Protein AF-A0A1S4EZ80-F1 (afdb_monomer_lite)

Organism: Aedes aegypti (NCBI:txid7159)

pLDDT: mean 88.13, std 10.2, range [41.47, 97.31]

Radius of gyration: 29.75 Å; chains: 1; bounding box: 70×25×82 Å

Foldseek 3Di:
DDDDDDDPVRVVVVVVCCVVVVVVVVVVVVVVVVVVVVVVVVVLVVLVCVLLVVLLVLLVVLLVLLVVCVVVDPDPVSVVCSVPPPQSPDDSNCSPQPCVVDVVCVPPDSVVSSVVSVVRSVVSVVVSCVVRVDD

Sequence (135 aa):
MNNVIHSDDEVVLEQSFARNTQPVIQNGYAEGLADGRETIYQKDFDRGYRIGFTMAFKLAQYQGFAAGLLKQSDKEELARNIAQDLILRQESARAHCLLCSDKTMEQNLLDDVEASQNSHNEGILKVLEERYKIS

Structure (mmCIF, N/CA/C/O backbone):
data_AF-A0A1S4EZ80-F1
#
_entry.id   AF-A0A1S4EZ80-F1
#
loop_
_atom_site.group_PDB
_atom_site.id
_atom_site.type_symbol
_atom_site.label_atom_id
_atom_site.label_alt_id
_atom_site.label_comp_id
_atom_site.label_asym_id
_atom_site.label_entity_id
_atom_site.label_seq_id
_atom_site.pdbx_PDB_ins_code
_atom_site.Cartn_x
_atom_site.Cartn_y
_atom_site.Cartn_z
_atom_site.occupancy
_atom_site.B_iso_or_equiv
_atom_site.auth_seq_id
_atom_site.auth_comp_id
_atom_site.auth_asym_id
_atom_site.auth_atom_id
_atom_site.pdbx_PDB_model_num
ATOM 1 N N . MET A 1 1 ? 47.471 11.346 -53.878 1.00 41.47 1 MET A N 1
ATOM 2 C CA . MET A 1 1 ? 46.302 10.546 -53.459 1.00 41.47 1 MET A CA 1
ATOM 3 C C . MET A 1 1 ? 46.825 9.150 -53.165 1.00 41.47 1 MET A C 1
ATOM 5 O O . MET A 1 1 ? 47.175 8.454 -54.106 1.00 41.47 1 MET A O 1
ATOM 9 N N . ASN A 1 2 ? 47.023 8.801 -51.891 1.00 42.16 2 ASN A N 1
ATOM 10 C CA . ASN A 1 2 ? 47.525 7.477 -51.512 1.00 42.16 2 ASN A CA 1
ATOM 11 C C . ASN A 1 2 ? 46.338 6.512 -51.458 1.00 42.16 2 ASN A C 1
ATOM 13 O O . ASN A 1 2 ? 45.537 6.593 -50.532 1.00 42.16 2 ASN A O 1
ATOM 17 N N . ASN A 1 3 ? 46.222 5.633 -52.454 1.00 52.22 3 ASN A N 1
ATOM 18 C CA . ASN A 1 3 ? 45.344 4.470 -52.373 1.00 52.22 3 ASN A CA 1
ATOM 19 C C . ASN A 1 3 ? 46.026 3.442 -51.469 1.00 52.22 3 ASN A C 1
ATOM 21 O O . ASN A 1 3 ? 47.014 2.827 -51.868 1.00 52.22 3 ASN A O 1
ATOM 25 N N . VAL A 1 4 ? 45.522 3.289 -50.247 1.00 63.47 4 VAL A N 1
ATOM 26 C CA . VAL A 1 4 ? 45.866 2.151 -49.394 1.00 63.47 4 VAL A CA 1
ATOM 27 C C . VAL A 1 4 ? 45.181 0.933 -50.011 1.00 63.47 4 VAL A C 1
ATOM 29 O O . VAL A 1 4 ? 43.956 0.866 -50.059 1.00 63.47 4 VAL A O 1
ATOM 32 N N . ILE A 1 5 ? 45.969 0.020 -50.577 1.00 62.94 5 ILE A N 1
ATOM 33 C CA . ILE A 1 5 ? 45.475 -1.276 -51.044 1.00 62.94 5 ILE A CA 1
ATOM 34 C C . ILE A 1 5 ? 45.444 -2.173 -49.807 1.00 62.94 5 ILE A C 1
ATOM 36 O O . ILE A 1 5 ? 46.495 -2.629 -49.361 1.00 62.94 5 ILE A O 1
ATOM 40 N N . HIS A 1 6 ? 44.260 -2.361 -49.231 1.00 65.94 6 HIS A N 1
ATOM 41 C CA . HIS A 1 6 ? 44.050 -3.341 -48.167 1.00 65.94 6 HIS A CA 1
ATOM 42 C C . HIS A 1 6 ? 44.218 -4.751 -48.737 1.00 65.94 6 HIS A C 1
ATOM 44 O O . HIS A 1 6 ? 43.771 -5.018 -49.856 1.00 65.94 6 HIS A O 1
ATOM 50 N N . SER A 1 7 ? 44.893 -5.640 -48.005 1.00 80.62 7 SER A N 1
ATOM 51 C CA . SER A 1 7 ? 44.985 -7.039 -48.433 1.00 80.62 7 SER A CA 1
ATOM 52 C C . SER A 1 7 ? 43.624 -7.720 -48.268 1.00 80.62 7 SER A C 1
ATOM 54 O O . SER A 1 7 ? 42.838 -7.344 -47.397 1.00 80.62 7 SER A O 1
ATOM 56 N N . ASP A 1 8 ? 43.344 -8.742 -49.078 1.00 81.06 8 ASP A N 1
ATOM 57 C CA . ASP A 1 8 ? 42.092 -9.507 -48.977 1.00 81.06 8 ASP A CA 1
ATOM 58 C C . ASP A 1 8 ? 41.872 -10.064 -47.555 1.00 81.06 8 ASP A C 1
ATOM 60 O O . ASP A 1 8 ? 40.743 -10.093 -47.064 1.00 81.06 8 ASP A O 1
ATOM 64 N N . ASP A 1 9 ? 42.954 -10.420 -46.855 1.00 82.81 9 ASP A N 1
ATOM 65 C CA . ASP A 1 9 ? 42.916 -10.887 -45.465 1.00 82.81 9 ASP A CA 1
ATOM 66 C C . ASP A 1 9 ? 42.437 -9.796 -44.492 1.00 82.81 9 ASP A C 1
ATOM 68 O O . ASP A 1 9 ? 41.690 -10.081 -43.554 1.00 82.81 9 ASP A O 1
ATOM 72 N N . GLU A 1 10 ? 42.834 -8.540 -44.716 1.00 84.62 10 GLU A N 1
ATOM 73 C CA . GLU A 1 10 ? 42.430 -7.393 -43.897 1.00 84.62 10 GLU A CA 1
ATOM 74 C C . GLU A 1 10 ? 40.934 -7.091 -44.070 1.00 84.62 10 GLU A C 1
ATOM 76 O O . GLU A 1 10 ? 40.215 -6.908 -43.087 1.00 84.62 10 GLU A O 1
ATOM 81 N N . VAL A 1 11 ? 40.428 -7.167 -45.306 1.00 85.19 11 VAL A N 1
ATOM 82 C CA . VAL A 1 11 ? 38.998 -6.983 -45.612 1.00 85.19 11 VAL A CA 1
ATOM 83 C C . VAL A 1 11 ? 38.146 -8.094 -44.990 1.00 85.19 11 VAL A C 1
ATOM 85 O O . VAL A 1 11 ? 37.095 -7.826 -44.397 1.00 85.19 11 VAL A O 1
ATOM 88 N N . VAL A 1 12 ? 38.589 -9.351 -45.088 1.00 86.19 12 VAL A N 1
ATOM 89 C CA . VAL A 1 12 ? 37.894 -10.496 -44.475 1.00 86.19 12 VAL A CA 1
ATOM 90 C C . VAL A 1 12 ? 37.873 -10.373 -42.950 1.00 86.19 12 VAL A C 1
ATOM 92 O O . VAL A 1 12 ? 36.854 -10.694 -42.322 1.00 86.19 12 VAL A O 1
ATOM 95 N N . LEU A 1 13 ? 38.963 -9.890 -42.349 1.00 88.25 13 LEU A N 1
ATOM 96 C CA . LEU A 1 13 ? 39.054 -9.658 -40.912 1.00 88.25 13 LEU A CA 1
ATOM 97 C C . LEU A 1 13 ? 38.082 -8.563 -40.455 1.00 88.25 13 LEU A C 1
ATOM 99 O O . LEU A 1 13 ? 37.320 -8.797 -39.517 1.00 88.25 13 LEU A O 1
ATOM 103 N N . GLU A 1 14 ? 38.051 -7.411 -41.130 1.00 87.00 14 GLU A N 1
ATOM 104 C CA . GLU A 1 14 ? 37.136 -6.308 -40.806 1.00 87.00 14 GLU A CA 1
ATOM 105 C C . GLU A 1 14 ? 35.667 -6.720 -40.919 1.00 87.00 14 GLU A C 1
ATOM 107 O O . GLU A 1 14 ? 34.871 -6.461 -40.013 1.00 87.00 14 GLU A O 1
ATOM 112 N N . GLN A 1 15 ? 35.297 -7.421 -41.993 1.00 88.62 15 GLN A N 1
ATOM 113 C CA . GLN A 1 15 ? 33.928 -7.905 -42.182 1.00 88.62 15 GLN A CA 1
ATOM 114 C C . GLN A 1 15 ? 33.538 -8.941 -41.127 1.00 88.62 15 GLN A C 1
ATOM 116 O O . GLN A 1 15 ? 32.419 -8.915 -40.610 1.00 88.62 15 GLN A O 1
ATOM 121 N N . SER A 1 16 ? 34.456 -9.847 -40.783 1.00 87.25 16 SER A N 1
ATOM 122 C CA . SER A 1 16 ? 34.225 -10.849 -39.742 1.00 87.25 16 SER A CA 1
ATOM 123 C C . SER A 1 16 ? 34.088 -10.198 -38.368 1.00 87.25 16 SER A C 1
ATOM 125 O O . SER A 1 16 ? 33.197 -10.571 -37.604 1.00 87.25 16 SER A O 1
ATOM 127 N N . PHE A 1 17 ? 34.914 -9.194 -38.070 1.00 89.44 17 PHE A N 1
ATOM 128 C CA . PHE A 1 17 ? 34.815 -8.409 -36.847 1.00 89.44 17 PHE A CA 1
ATOM 129 C C . PHE A 1 17 ? 33.483 -7.658 -36.784 1.00 89.44 17 PHE A C 1
ATOM 131 O O . PHE A 1 17 ? 32.749 -7.821 -35.817 1.00 89.44 17 PHE A O 1
ATOM 138 N N . ALA A 1 18 ? 33.103 -6.919 -37.827 1.00 86.62 18 ALA A N 1
ATOM 139 C CA . ALA A 1 18 ? 31.829 -6.203 -37.871 1.00 86.62 18 ALA A CA 1
ATOM 140 C C . ALA A 1 18 ? 30.629 -7.150 -37.705 1.00 86.62 18 ALA A C 1
ATOM 142 O O . ALA A 1 18 ? 29.743 -6.889 -36.890 1.00 86.62 18 ALA A O 1
ATOM 143 N N . ARG A 1 19 ? 30.634 -8.293 -38.405 1.00 88.94 19 ARG A N 1
ATOM 144 C CA . ARG A 1 19 ? 29.575 -9.309 -38.314 1.00 88.94 19 ARG A CA 1
ATOM 145 C C . ARG A 1 19 ? 29.429 -9.882 -36.906 1.00 88.94 19 ARG A C 1
ATOM 147 O O . ARG A 1 19 ? 28.314 -10.187 -36.499 1.00 88.94 19 ARG A O 1
ATOM 154 N N . ASN A 1 20 ? 30.530 -10.031 -36.173 1.00 88.25 20 ASN A N 1
ATOM 155 C CA . ASN A 1 20 ? 30.506 -10.565 -34.814 1.00 88.25 20 ASN A CA 1
ATOM 156 C C . ASN A 1 20 ? 30.181 -9.484 -33.769 1.00 88.25 20 ASN A C 1
ATOM 158 O O . ASN A 1 20 ? 29.474 -9.759 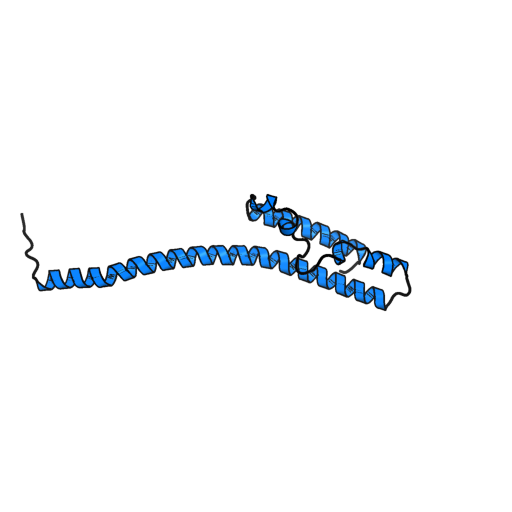-32.805 1.00 88.25 20 ASN A O 1
ATOM 162 N N . THR A 1 21 ? 30.657 -8.252 -33.958 1.00 89.44 21 THR A N 1
ATOM 163 C CA . THR A 1 21 ? 30.529 -7.171 -32.970 1.00 89.44 21 THR A CA 1
ATOM 164 C C . THR A 1 21 ? 29.185 -6.446 -33.066 1.00 89.44 21 THR A C 1
ATOM 166 O O . THR A 1 21 ? 28.628 -6.035 -32.050 1.00 89.44 21 THR A O 1
ATOM 169 N N . GLN A 1 22 ? 28.614 -6.304 -34.264 1.00 89.56 22 GLN A N 1
ATOM 170 C CA . GLN A 1 22 ? 27.369 -5.556 -34.457 1.00 89.56 22 GLN A CA 1
ATOM 171 C C . GLN A 1 22 ? 26.151 -6.176 -33.744 1.00 89.56 22 GLN A C 1
ATOM 173 O O . GLN A 1 22 ? 25.426 -5.421 -33.090 1.00 89.56 22 GLN A O 1
ATOM 178 N N . PRO A 1 23 ? 25.939 -7.509 -33.762 1.00 91.00 23 PRO A N 1
ATOM 179 C CA . PRO A 1 23 ? 24.888 -8.139 -32.963 1.00 91.00 23 PRO A CA 1
ATOM 180 C C . PRO A 1 23 ? 25.096 -7.945 -31.459 1.00 91.00 23 PRO A C 1
ATOM 182 O O . PRO A 1 23 ? 24.137 -7.696 -30.740 1.00 91.00 23 PRO A O 1
ATOM 185 N N . VAL A 1 24 ? 26.345 -8.001 -30.980 1.00 90.62 24 VAL A N 1
ATOM 186 C CA . VAL A 1 24 ? 26.670 -7.790 -29.558 1.00 90.62 24 VAL A CA 1
ATOM 187 C C . VAL A 1 24 ? 26.298 -6.375 -29.118 1.00 90.62 24 VAL A C 1
ATOM 189 O O . VAL A 1 24 ? 25.684 -6.206 -28.070 1.00 90.62 24 VAL A O 1
ATOM 192 N N . ILE A 1 25 ? 26.603 -5.360 -29.934 1.00 89.62 25 ILE A N 1
ATOM 193 C CA . ILE A 1 25 ? 26.231 -3.966 -29.648 1.00 89.62 25 ILE A CA 1
ATOM 194 C C . ILE A 1 25 ? 24.706 -3.800 -29.617 1.00 89.62 25 ILE A C 1
ATOM 196 O O . ILE A 1 25 ? 24.173 -3.165 -28.709 1.00 89.62 25 ILE A O 1
ATOM 200 N N . GLN A 1 26 ? 23.997 -4.365 -30.597 1.00 92.81 26 GLN A N 1
ATOM 201 C CA . GLN A 1 26 ? 22.536 -4.266 -30.673 1.00 92.81 26 GLN A CA 1
ATOM 202 C C . GLN A 1 26 ? 21.855 -4.964 -29.495 1.00 92.81 26 GLN A C 1
ATOM 204 O O . GLN A 1 26 ? 20.953 -4.389 -28.885 1.00 92.81 26 GLN A O 1
ATOM 209 N N . ASN A 1 27 ? 22.319 -6.165 -29.148 1.00 92.69 27 ASN A N 1
ATOM 210 C CA . ASN A 1 27 ? 21.805 -6.918 -28.012 1.00 92.69 27 ASN A CA 1
ATOM 211 C C . ASN A 1 27 ? 22.092 -6.188 -26.701 1.00 92.69 27 ASN A C 1
ATOM 213 O O . ASN A 1 27 ? 21.163 -5.963 -25.937 1.00 92.69 27 ASN A O 1
ATOM 217 N N . GLY A 1 28 ? 23.323 -5.715 -26.486 1.00 92.06 28 GLY A N 1
ATOM 218 C CA . GLY A 1 28 ? 23.673 -4.966 -25.277 1.00 92.06 28 GLY A CA 1
ATOM 219 C C . GLY A 1 28 ? 22.863 -3.674 -25.117 1.00 92.06 28 GLY A C 1
ATOM 220 O O . GLY A 1 28 ? 22.460 -3.324 -24.011 1.00 92.06 28 GLY A O 1
ATOM 221 N N . TYR A 1 29 ? 22.553 -2.979 -26.217 1.00 92.25 29 TYR A N 1
ATOM 222 C CA . TYR A 1 29 ? 21.653 -1.824 -26.180 1.00 92.25 29 TYR A CA 1
ATOM 223 C C . TYR A 1 29 ? 20.213 -2.219 -25.817 1.00 92.25 29 TYR A C 1
ATOM 225 O O . TYR A 1 29 ? 19.581 -1.567 -24.984 1.00 92.25 29 TYR A O 1
ATOM 233 N N . ALA A 1 30 ? 19.689 -3.289 -26.420 1.00 93.44 30 ALA A N 1
ATOM 234 C CA . ALA A 1 30 ? 18.344 -3.782 -26.135 1.00 93.44 30 ALA A CA 1
ATOM 235 C C . ALA A 1 30 ? 18.198 -4.277 -24.685 1.00 93.44 30 ALA A C 1
ATOM 237 O O . ALA A 1 30 ? 17.198 -3.964 -24.036 1.00 93.44 30 ALA A O 1
ATOM 238 N N . GLU A 1 31 ? 19.204 -4.991 -24.176 1.00 94.25 31 GLU A N 1
ATOM 239 C CA . GLU A 1 31 ? 19.315 -5.433 -22.783 1.00 94.25 31 GLU A CA 1
ATOM 240 C C . GLU A 1 31 ? 19.350 -4.232 -21.838 1.00 94.25 31 GLU A C 1
ATOM 242 O O . GLU A 1 31 ? 18.505 -4.134 -20.956 1.00 94.25 31 GLU A O 1
ATOM 247 N N . GLY A 1 32 ? 20.211 -3.240 -22.091 1.00 94.06 32 GLY A N 1
ATOM 248 C CA . GLY A 1 32 ? 20.272 -2.031 -21.263 1.00 94.06 32 GLY A CA 1
ATOM 249 C C . GLY A 1 32 ? 18.951 -1.250 -21.220 1.00 94.06 32 GLY A C 1
ATOM 250 O O . GLY A 1 32 ? 18.559 -0.737 -20.170 1.00 94.06 32 GLY A O 1
ATOM 251 N N . LEU A 1 33 ? 18.215 -1.187 -22.336 1.00 93.56 33 LEU A N 1
ATOM 252 C CA . LEU A 1 33 ? 16.867 -0.609 -22.352 1.00 93.56 33 LEU A CA 1
ATOM 253 C C . LEU A 1 33 ? 15.862 -1.440 -21.545 1.00 93.56 33 LEU A C 1
ATOM 255 O O . LEU A 1 33 ? 14.953 -0.867 -20.942 1.00 93.56 33 LEU A O 1
ATOM 259 N N . ALA A 1 34 ? 15.962 -2.769 -21.584 1.00 94.81 34 ALA A N 1
ATOM 260 C CA . ALA A 1 34 ? 15.100 -3.655 -20.810 1.00 94.81 34 ALA A CA 1
ATOM 261 C C . ALA A 1 34 ? 15.376 -3.522 -19.308 1.00 94.81 34 ALA A C 1
ATOM 263 O O . ALA A 1 34 ? 14.439 -3.258 -18.554 1.00 94.81 34 ALA A O 1
ATOM 264 N N . ASP A 1 35 ? 16.644 -3.575 -18.906 1.00 95.75 35 ASP A N 1
ATOM 265 C CA . ASP A 1 35 ? 17.089 -3.412 -17.521 1.00 95.75 35 ASP A CA 1
ATOM 266 C C . ASP A 1 35 ? 16.666 -2.059 -16.946 1.00 95.75 35 ASP A C 1
ATOM 268 O O . ASP A 1 35 ? 16.206 -1.971 -15.806 1.00 95.75 35 ASP A O 1
ATOM 272 N N . GLY A 1 36 ? 16.757 -0.990 -17.744 1.00 94.56 36 GLY A N 1
ATOM 273 C CA . GLY A 1 36 ? 16.301 0.337 -17.336 1.00 94.56 36 GLY A CA 1
ATOM 274 C C . GLY A 1 36 ? 14.799 0.385 -17.040 1.00 94.56 36 GLY A C 1
ATOM 275 O O . GLY A 1 36 ? 14.390 0.966 -16.034 1.00 94.56 36 GLY A O 1
ATOM 276 N N . ARG A 1 37 ? 13.970 -0.255 -17.879 1.00 94.81 37 ARG A N 1
ATOM 277 C CA . ARG A 1 37 ? 12.518 -0.344 -17.639 1.00 94.81 37 ARG A CA 1
ATOM 278 C C . ARG A 1 37 ? 12.204 -1.164 -16.394 1.00 94.81 37 ARG A C 1
ATOM 280 O O . ARG A 1 37 ? 11.393 -0.724 -15.586 1.00 94.81 37 ARG A O 1
ATOM 287 N N . GLU A 1 38 ? 12.860 -2.310 -16.237 1.00 96.12 38 GLU A N 1
ATOM 288 C CA . GLU A 1 38 ? 12.662 -3.187 -15.082 1.00 96.12 38 GLU A CA 1
ATOM 289 C C . GLU A 1 38 ? 13.066 -2.493 -13.778 1.00 96.12 38 GLU A C 1
ATOM 291 O O . GLU A 1 38 ? 12.336 -2.531 -12.793 1.00 96.12 38 GLU A O 1
ATOM 296 N N . THR A 1 39 ? 14.178 -1.756 -13.789 1.00 96.50 39 THR A N 1
ATOM 297 C CA . THR A 1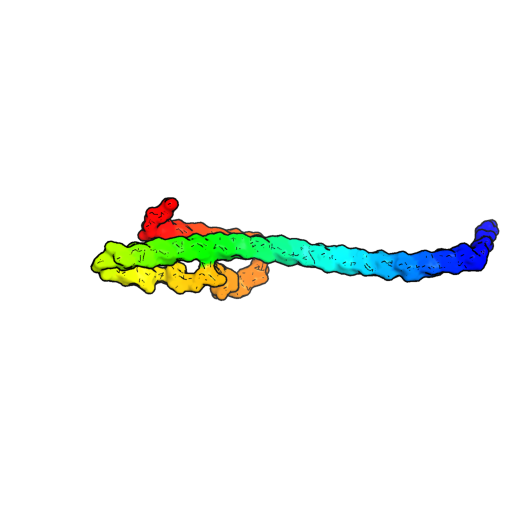 39 ? 14.644 -0.999 -12.620 1.00 96.50 39 THR A CA 1
ATOM 298 C C . THR A 1 39 ? 13.626 0.053 -12.178 1.00 96.50 39 THR A C 1
ATOM 300 O O . THR A 1 39 ? 13.369 0.205 -10.983 1.00 96.50 39 THR A O 1
ATOM 303 N N . ILE A 1 40 ? 13.037 0.788 -13.127 1.00 95.00 40 ILE A N 1
ATOM 304 C CA . ILE A 1 40 ? 11.997 1.781 -12.824 1.00 95.00 40 ILE A CA 1
ATOM 305 C C . ILE A 1 40 ? 10.742 1.082 -12.292 1.00 95.00 40 ILE A C 1
ATOM 307 O O . ILE A 1 40 ? 10.214 1.491 -11.259 1.00 95.00 40 ILE A O 1
ATOM 311 N N . TYR A 1 41 ? 10.308 0.003 -12.951 1.00 94.81 41 TYR A N 1
ATOM 312 C CA . TYR A 1 41 ? 9.148 -0.776 -12.528 1.00 94.81 41 TYR A CA 1
ATOM 313 C C . TYR A 1 41 ? 9.298 -1.291 -11.094 1.00 94.81 41 TYR A C 1
ATOM 315 O O . TYR A 1 41 ? 8.427 -1.041 -10.262 1.00 94.81 41 TYR A O 1
ATOM 323 N N . GLN A 1 42 ? 10.417 -1.949 -10.783 1.00 97.00 42 GLN A N 1
ATOM 324 C CA . GLN A 1 42 ? 10.664 -2.504 -9.457 1.00 97.00 42 GLN A CA 1
ATOM 325 C C . GLN A 1 42 ? 10.707 -1.406 -8.394 1.00 97.00 42 GLN A C 1
ATOM 327 O O . GLN A 1 42 ? 10.101 -1.552 -7.335 1.00 97.00 42 GLN A O 1
ATOM 332 N N . LYS A 1 43 ? 11.360 -0.274 -8.686 1.00 96.44 43 LYS A N 1
ATOM 333 C CA . LYS A 1 43 ? 11.417 0.869 -7.768 1.00 96.44 43 LYS A CA 1
ATOM 334 C C . LYS A 1 43 ? 10.018 1.379 -7.415 1.00 96.44 43 LYS A C 1
ATOM 336 O O . LYS A 1 43 ? 9.733 1.614 -6.242 1.00 96.44 43 LYS A O 1
ATOM 341 N N . ASP A 1 44 ? 9.154 1.565 -8.405 1.00 94.69 44 ASP A N 1
ATOM 342 C CA . ASP A 1 44 ? 7.811 2.101 -8.177 1.00 94.69 44 ASP A CA 1
ATOM 343 C C . ASP A 1 44 ? 6.864 1.053 -7.571 1.00 94.69 44 ASP A C 1
ATOM 345 O O . ASP A 1 44 ? 6.043 1.386 -6.709 1.00 94.69 44 ASP A O 1
ATOM 349 N N . PHE A 1 45 ? 7.036 -0.226 -7.921 1.00 94.56 45 PHE A N 1
ATOM 350 C CA . PHE A 1 45 ? 6.369 -1.338 -7.248 1.00 94.56 45 PHE A CA 1
ATOM 351 C C . PHE A 1 45 ? 6.729 -1.379 -5.758 1.00 94.56 45 PHE A C 1
ATOM 353 O O . PHE A 1 45 ? 5.833 -1.425 -4.913 1.00 94.56 45 PHE A O 1
ATOM 360 N N . ASP A 1 46 ? 8.018 -1.290 -5.420 1.00 96.56 46 ASP A N 1
ATOM 361 C CA . ASP A 1 46 ? 8.506 -1.314 -4.039 1.00 96.56 46 ASP A CA 1
ATOM 362 C C . ASP A 1 46 ? 7.947 -0.149 -3.216 1.00 96.56 46 ASP A C 1
ATOM 364 O O . ASP A 1 46 ? 7.593 -0.327 -2.046 1.00 96.56 46 ASP A O 1
ATOM 368 N N . ARG A 1 47 ? 7.807 1.041 -3.822 1.00 93.88 47 ARG A N 1
ATOM 369 C CA . ARG A 1 47 ? 7.164 2.199 -3.177 1.00 93.88 47 ARG A CA 1
ATOM 370 C C . ARG A 1 47 ? 5.727 1.877 -2.775 1.00 93.88 47 ARG A C 1
ATOM 372 O O . ARG A 1 47 ? 5.378 2.028 -1.602 1.00 93.88 47 ARG A O 1
ATOM 379 N N . GLY A 1 48 ? 4.919 1.395 -3.720 1.00 93.19 48 GLY A N 1
ATOM 380 C CA . GLY A 1 48 ? 3.525 1.030 -3.468 1.00 93.19 48 GLY A CA 1
ATOM 381 C C . GLY A 1 48 ? 3.392 -0.124 -2.472 1.00 93.19 48 GLY A C 1
ATOM 382 O O . GLY A 1 48 ? 2.605 -0.042 -1.524 1.00 93.19 48 GLY A O 1
ATOM 383 N N . TYR A 1 49 ? 4.210 -1.167 -2.633 1.00 94.62 49 TYR A N 1
ATOM 384 C CA . TYR A 1 49 ? 4.231 -2.331 -1.752 1.00 94.62 49 TYR A CA 1
ATOM 385 C C . TYR A 1 49 ? 4.555 -1.938 -0.311 1.00 94.62 49 TYR A C 1
ATOM 387 O O . TYR A 1 49 ? 3.841 -2.336 0.607 1.00 94.62 49 TYR A O 1
ATOM 395 N N . ARG A 1 50 ? 5.582 -1.107 -0.094 1.00 95.62 50 ARG A N 1
ATOM 396 C CA . ARG A 1 50 ? 5.968 -0.626 1.239 1.00 95.62 50 ARG A CA 1
ATOM 397 C C . ARG A 1 50 ? 4.810 0.078 1.949 1.00 95.62 50 ARG A C 1
ATOM 399 O O . ARG A 1 50 ? 4.551 -0.219 3.116 1.00 95.62 50 ARG A O 1
ATOM 406 N N . ILE A 1 51 ? 4.116 0.988 1.265 1.00 94.81 51 ILE A N 1
ATOM 407 C CA . ILE A 1 51 ? 2.994 1.749 1.838 1.00 94.81 51 ILE A CA 1
ATOM 408 C C . ILE A 1 51 ? 1.824 0.815 2.155 1.00 94.81 51 ILE A C 1
ATOM 410 O O . ILE A 1 51 ? 1.333 0.794 3.286 1.00 94.81 51 ILE A O 1
ATOM 414 N N . GLY A 1 52 ? 1.410 0.007 1.174 1.00 94.12 52 GLY A N 1
ATOM 415 C CA . GLY A 1 52 ? 0.283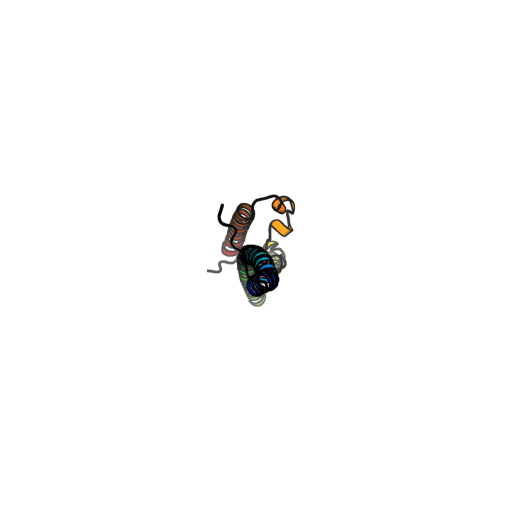 -0.913 1.315 1.00 94.12 52 GLY A CA 1
ATOM 416 C C . GLY A 1 52 ? 0.521 -1.965 2.395 1.00 94.12 52 GLY A C 1
ATOM 417 O O . GLY A 1 52 ? -0.330 -2.163 3.259 1.00 94.12 52 GLY A O 1
ATOM 418 N N . PHE A 1 53 ? 1.700 -2.593 2.405 1.00 94.56 53 PHE A N 1
ATOM 419 C CA . PHE A 1 53 ? 2.064 -3.600 3.400 1.00 94.56 53 PHE A CA 1
ATOM 420 C C . PHE A 1 53 ? 2.109 -3.013 4.812 1.00 94.56 53 PHE A C 1
ATOM 422 O O . PHE A 1 53 ? 1.561 -3.607 5.739 1.00 94.56 53 PHE A O 1
ATOM 429 N N . THR A 1 54 ? 2.715 -1.832 4.983 1.00 94.88 54 THR A N 1
ATOM 430 C CA . THR A 1 54 ? 2.793 -1.169 6.295 1.00 94.88 54 THR A CA 1
ATOM 431 C C . THR A 1 54 ? 1.397 -0.906 6.854 1.00 94.88 54 THR A C 1
ATOM 433 O O . THR A 1 54 ? 1.123 -1.234 8.012 1.00 94.88 54 THR A O 1
ATOM 436 N N . MET A 1 55 ? 0.492 -0.377 6.027 1.00 94.62 55 MET A N 1
ATOM 437 C CA . MET A 1 55 ? -0.882 -0.104 6.445 1.00 94.62 55 MET A CA 1
ATOM 438 C C . MET A 1 55 ? -1.675 -1.390 6.709 1.00 94.62 55 MET A C 1
ATOM 440 O O . MET A 1 55 ? -2.352 -1.495 7.732 1.00 94.62 55 MET A O 1
ATOM 444 N N . ALA A 1 56 ? -1.553 -2.400 5.842 1.00 94.50 56 ALA A N 1
ATOM 445 C CA . ALA A 1 56 ? -2.201 -3.701 6.015 1.00 94.50 56 ALA A CA 1
ATOM 446 C C . ALA A 1 56 ? -1.781 -4.367 7.331 1.00 94.50 56 ALA A C 1
ATOM 448 O O . ALA A 1 56 ? -2.619 -4.876 8.077 1.00 94.50 56 ALA A O 1
ATOM 449 N N . PHE A 1 57 ? -0.481 -4.330 7.633 1.00 94.25 57 PHE A N 1
ATOM 450 C CA . PHE A 1 57 ? 0.076 -4.899 8.851 1.00 94.25 57 PHE A CA 1
ATOM 451 C C . PHE A 1 57 ? -0.441 -4.175 10.096 1.00 94.25 57 PHE A C 1
ATOM 453 O O . PHE A 1 57 ? -0.876 -4.825 11.047 1.00 94.25 57 PHE A O 1
ATOM 460 N N . LYS A 1 58 ? -0.470 -2.837 10.085 1.00 93.50 58 LYS A N 1
ATOM 461 C CA . LYS A 1 58 ? -1.049 -2.050 11.182 1.00 93.50 58 LYS A CA 1
ATOM 462 C C . LYS A 1 58 ? -2.536 -2.341 11.367 1.00 93.50 58 LYS A C 1
ATOM 464 O O . LYS A 1 58 ? -2.961 -2.601 12.489 1.00 93.50 58 LYS A O 1
ATOM 469 N N . LEU A 1 59 ? -3.316 -2.385 10.288 1.00 93.56 59 LEU A N 1
ATOM 470 C CA . LEU A 1 59 ? -4.738 -2.719 10.359 1.00 93.56 59 LEU A CA 1
ATOM 471 C C . LEU A 1 59 ? -4.963 -4.106 10.979 1.00 93.56 59 LEU A C 1
ATOM 473 O O . LEU A 1 59 ? -5.816 -4.257 11.853 1.00 93.56 59 LEU A O 1
ATOM 477 N N . ALA A 1 60 ? -4.151 -5.096 10.596 1.00 92.62 60 ALA A N 1
ATOM 478 C CA . ALA A 1 60 ? -4.203 -6.437 11.171 1.00 92.62 60 ALA A CA 1
ATOM 479 C C . ALA A 1 60 ? -3.881 -6.453 12.678 1.00 92.62 60 ALA A C 1
ATOM 481 O O . ALA A 1 60 ? -4.528 -7.183 13.431 1.00 92.62 60 ALA A O 1
ATOM 482 N N . GLN A 1 61 ? -2.935 -5.628 13.147 1.00 93.00 61 GLN A N 1
ATOM 483 C CA . GLN A 1 61 ? -2.663 -5.471 14.584 1.00 93.00 61 GLN A CA 1
ATOM 484 C C . GLN A 1 61 ? -3.895 -4.953 15.336 1.00 93.00 61 GLN A C 1
ATOM 486 O O . GLN A 1 61 ? -4.278 -5.536 16.351 1.00 93.00 61 GLN A O 1
ATOM 491 N N . TYR A 1 62 ? -4.556 -3.913 14.817 1.00 92.88 62 TYR A N 1
ATOM 492 C CA . TYR A 1 62 ? -5.777 -3.375 15.424 1.00 92.88 62 TYR A CA 1
ATOM 493 C C . TYR A 1 62 ? -6.939 -4.372 15.393 1.00 92.88 62 TYR A C 1
ATOM 495 O O . TYR A 1 62 ? -7.636 -4.524 16.394 1.00 92.88 62 TYR A O 1
ATOM 503 N N . GLN A 1 63 ? -7.124 -5.100 14.287 1.00 91.44 63 GLN A N 1
ATOM 504 C CA . GLN A 1 63 ? -8.116 -6.177 14.189 1.00 91.44 63 GLN A CA 1
ATOM 505 C C . GLN A 1 63 ? -7.861 -7.266 15.242 1.00 91.44 63 GLN A C 1
ATOM 507 O O . GLN A 1 63 ? -8.788 -7.692 15.934 1.00 91.44 63 GLN A O 1
ATOM 512 N N . GLY A 1 64 ? -6.604 -7.688 15.404 1.00 91.06 64 GLY A N 1
ATOM 513 C CA . GLY A 1 64 ? -6.204 -8.669 16.411 1.00 91.06 64 GLY A CA 1
ATOM 514 C C . GLY A 1 64 ? -6.442 -8.178 17.840 1.00 91.06 64 GLY A C 1
ATOM 515 O O . GLY A 1 64 ? -6.996 -8.911 18.661 1.00 91.06 64 GLY A O 1
ATOM 516 N N . PHE A 1 65 ? -6.089 -6.925 18.131 1.00 91.00 65 PHE A N 1
ATOM 517 C CA . PHE A 1 65 ? -6.338 -6.310 19.433 1.00 91.00 65 PHE A CA 1
ATOM 518 C C . PHE A 1 65 ? -7.835 -6.202 19.740 1.00 91.00 65 PHE A C 1
ATOM 520 O O . PHE A 1 65 ? -8.277 -6.623 20.808 1.00 91.00 65 PHE A O 1
ATOM 527 N N . ALA A 1 66 ? -8.633 -5.720 18.785 1.00 90.12 66 ALA A N 1
ATOM 528 C CA . ALA A 1 66 ? -10.081 -5.635 18.917 1.00 90.12 66 ALA A CA 1
ATOM 529 C C . ALA A 1 66 ? -10.704 -7.021 19.161 1.00 90.12 66 ALA A C 1
ATOM 531 O O . ALA A 1 66 ? -11.534 -7.175 20.055 1.00 90.12 66 ALA A O 1
ATOM 532 N N . ALA A 1 67 ? -10.247 -8.056 18.451 1.00 88.88 67 ALA A N 1
ATOM 533 C CA . ALA A 1 67 ? -10.671 -9.433 18.696 1.00 88.88 67 ALA A CA 1
ATOM 534 C C . ALA A 1 67 ? -10.288 -9.935 20.102 1.00 88.88 67 ALA A C 1
ATOM 536 O O . ALA A 1 67 ? -11.052 -10.676 20.723 1.00 88.88 67 ALA A O 1
ATOM 537 N N . GLY A 1 68 ? -9.129 -9.524 20.625 1.00 88.88 68 GLY A N 1
ATOM 538 C CA . GLY A 1 68 ? -8.719 -9.788 22.005 1.00 88.88 68 GLY A CA 1
ATOM 539 C C . GLY A 1 68 ? -9.642 -9.126 23.031 1.00 88.88 68 GLY A C 1
ATOM 540 O O . GLY A 1 68 ? -10.095 -9.795 23.960 1.00 88.88 68 GLY A O 1
ATOM 541 N N . LEU A 1 69 ? -9.988 -7.851 22.824 1.00 86.62 69 LEU A N 1
ATOM 542 C CA . LEU A 1 69 ? -10.927 -7.119 23.681 1.00 86.62 69 LEU A CA 1
ATOM 543 C C . LEU A 1 69 ? -12.304 -7.786 23.729 1.00 86.62 69 LEU A C 1
ATOM 545 O O . LEU A 1 69 ? -12.871 -7.923 24.811 1.00 86.62 69 LEU A O 1
ATOM 549 N N . LEU A 1 70 ? -12.819 -8.255 22.587 1.00 85.50 70 LEU A N 1
ATOM 550 C CA . LEU A 1 70 ? -14.097 -8.974 22.521 1.00 85.50 70 LEU A CA 1
ATOM 551 C C . LEU A 1 70 ? -14.112 -10.232 23.395 1.00 85.50 70 LEU A C 1
ATOM 553 O O . LEU A 1 70 ? -15.126 -10.533 24.011 1.00 85.50 70 LEU A O 1
ATOM 557 N N . LYS A 1 71 ? -12.993 -10.960 23.473 1.00 84.00 71 LYS A N 1
ATOM 558 C CA . LYS A 1 71 ? -12.892 -12.183 24.286 1.00 84.00 71 LYS A CA 1
ATOM 559 C C . LYS A 1 71 ? -12.852 -11.913 25.791 1.00 84.00 71 LYS A C 1
ATOM 561 O O . LYS A 1 71 ? -13.133 -12.821 26.563 1.00 84.00 71 LYS A O 1
ATOM 566 N N . GLN A 1 72 ? -12.454 -10.711 26.201 1.00 77.19 72 GLN A N 1
ATOM 567 C CA . GLN A 1 72 ? -12.286 -10.336 27.610 1.00 77.19 72 GLN A CA 1
ATOM 568 C C . GLN A 1 72 ? -13.465 -9.527 28.168 1.00 77.19 72 GLN A C 1
ATOM 570 O O . GLN A 1 72 ? -13.509 -9.256 29.366 1.00 77.19 72 GLN A O 1
ATOM 575 N N . SER A 1 73 ? -14.390 -9.093 27.312 1.00 66.44 73 SER A N 1
ATOM 576 C CA . SER A 1 73 ? -15.416 -8.112 27.648 1.00 66.44 73 SER A CA 1
ATOM 577 C C . SER A 1 73 ? -16.820 -8.702 27.547 1.00 66.44 73 SER A C 1
ATOM 579 O O . SER A 1 73 ? -17.303 -8.938 26.444 1.00 66.44 73 SER A O 1
ATOM 581 N N . ASP A 1 74 ? -17.541 -8.746 28.669 1.00 69.75 74 ASP A N 1
ATOM 582 C CA . ASP A 1 74 ? -18.994 -9.003 28.697 1.00 69.75 74 ASP A CA 1
ATOM 583 C C . ASP A 1 74 ? -19.832 -7.791 28.226 1.00 69.75 74 ASP A C 1
ATOM 585 O O . ASP A 1 74 ? -21.062 -7.790 28.285 1.00 69.75 74 ASP A O 1
ATOM 589 N N . LYS A 1 75 ? -19.188 -6.705 27.772 1.00 75.75 75 LYS A N 1
ATOM 590 C CA . LYS A 1 75 ? -19.869 -5.477 27.342 1.00 75.75 75 LYS A CA 1
ATOM 591 C C . LYS A 1 75 ? -20.368 -5.604 25.903 1.00 75.75 75 LYS A C 1
ATOM 593 O O . LYS A 1 75 ? -19.618 -5.359 24.956 1.00 75.75 75 LYS A O 1
ATOM 598 N N . GLU A 1 76 ? -21.663 -5.879 25.745 1.00 78.94 76 GLU A N 1
ATOM 599 C CA . GLU A 1 76 ? -22.351 -5.884 24.443 1.00 78.94 76 GLU A CA 1
ATOM 600 C C . GLU A 1 76 ? -22.124 -4.602 23.631 1.00 78.94 76 GLU A C 1
ATOM 602 O O . GLU A 1 76 ? -22.021 -4.645 22.409 1.00 78.94 76 GLU A O 1
ATOM 607 N N . GLU A 1 77 ? -22.034 -3.448 24.294 1.00 80.81 77 GLU A N 1
ATOM 608 C CA . GLU A 1 77 ? -21.806 -2.167 23.624 1.00 80.81 77 GLU A CA 1
ATOM 609 C C . GLU A 1 77 ? -20.430 -2.102 22.948 1.00 80.81 77 GLU A C 1
ATOM 611 O O . GLU A 1 77 ? -20.335 -1.693 21.793 1.00 80.81 77 GLU A O 1
ATOM 616 N N . LEU A 1 78 ? -19.376 -2.583 23.619 1.00 81.25 78 LEU A N 1
ATOM 617 C CA . LEU A 1 78 ? -18.039 -2.663 23.028 1.00 81.25 78 LEU A CA 1
ATOM 618 C C . LEU A 1 78 ? -18.040 -3.613 21.827 1.00 81.25 78 LEU A C 1
ATOM 620 O O . LEU A 1 78 ? -17.449 -3.303 20.792 1.00 81.25 78 LEU A O 1
ATOM 624 N N . ALA A 1 79 ? -18.747 -4.738 21.950 1.00 81.81 79 ALA A N 1
ATOM 625 C CA . ALA A 1 79 ? -18.882 -5.695 20.865 1.00 81.81 79 ALA A CA 1
ATOM 626 C C . ALA A 1 79 ? -19.601 -5.108 19.646 1.00 81.81 79 ALA A C 1
ATOM 628 O O . ALA A 1 79 ? -19.121 -5.263 18.522 1.00 81.81 79 ALA A O 1
ATOM 629 N N . ARG A 1 80 ? -20.697 -4.369 19.864 1.00 84.62 80 ARG A N 1
ATOM 630 C CA . ARG A 1 80 ? -21.404 -3.641 18.801 1.00 84.62 80 ARG A CA 1
ATOM 631 C C . ARG A 1 80 ? -20.508 -2.596 18.137 1.00 84.62 80 ARG A C 1
ATOM 633 O O . ARG A 1 80 ? -20.453 -2.565 16.911 1.00 84.62 80 ARG A O 1
ATOM 640 N N . ASN A 1 81 ? -19.769 -1.809 18.918 1.00 85.44 81 ASN A N 1
ATOM 641 C CA . ASN A 1 81 ? -18.893 -0.761 18.390 1.00 85.44 81 ASN A CA 1
ATOM 642 C C . ASN A 1 81 ? -17.769 -1.335 17.516 1.00 85.44 81 ASN A C 1
ATOM 644 O O . ASN A 1 81 ? -17.537 -0.838 16.419 1.00 85.44 81 ASN A O 1
ATOM 648 N N . ILE A 1 82 ? -17.118 -2.419 17.953 1.00 86.75 82 ILE A N 1
ATOM 649 C CA . ILE A 1 82 ? -16.087 -3.104 17.156 1.00 86.75 82 ILE A CA 1
ATOM 650 C C . ILE A 1 82 ? -16.696 -3.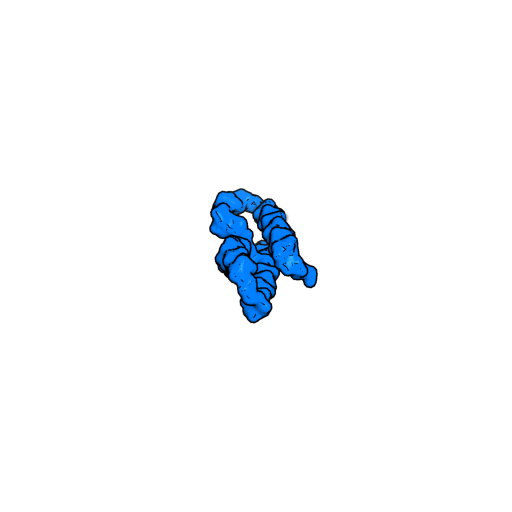722 15.890 1.00 86.75 82 ILE A C 1
ATOM 652 O O . ILE A 1 82 ? -16.136 -3.589 14.805 1.00 86.75 82 ILE A O 1
ATOM 656 N N . ALA A 1 83 ? -17.861 -4.367 15.997 1.00 85.19 83 ALA A N 1
ATOM 657 C CA . ALA A 1 83 ? -18.527 -4.997 14.855 1.00 85.19 83 ALA A CA 1
ATOM 658 C C . ALA A 1 83 ? -19.006 -3.991 13.792 1.00 85.19 83 ALA A C 1
ATOM 660 O O . ALA A 1 83 ? -19.183 -4.369 12.628 1.00 85.19 83 ALA A O 1
ATOM 661 N N . GLN A 1 84 ? -19.229 -2.734 14.183 1.00 88.00 84 GLN A N 1
ATOM 662 C CA . GLN A 1 84 ? -19.638 -1.632 13.310 1.00 88.00 84 GLN A CA 1
ATOM 663 C C . GLN A 1 84 ? -18.466 -0.747 12.863 1.00 88.00 84 GLN A C 1
ATOM 665 O O . GLN A 1 84 ? -18.675 0.174 12.074 1.00 88.00 84 GLN A O 1
ATOM 670 N N . ASP A 1 85 ? -17.240 -1.030 13.309 1.00 91.12 85 ASP A N 1
ATOM 671 C CA . ASP A 1 85 ? -16.062 -0.266 12.919 1.00 91.12 85 ASP A CA 1
ATOM 672 C C . ASP A 1 85 ? -15.720 -0.497 11.440 1.00 91.12 85 ASP A C 1
ATOM 674 O O . ASP A 1 85 ? -15.095 -1.488 11.058 1.00 91.12 85 ASP A O 1
ATOM 678 N N . LEU A 1 86 ? -16.123 0.449 10.592 1.00 89.69 86 LEU A N 1
ATOM 679 C CA . LEU A 1 86 ? -15.884 0.397 9.151 1.00 89.69 86 LEU A CA 1
ATOM 680 C C . LEU A 1 86 ? -14.393 0.386 8.793 1.00 89.69 86 LEU A C 1
ATOM 682 O O . LEU A 1 86 ? -14.034 -0.182 7.764 1.00 89.69 86 LEU A O 1
ATOM 686 N N . ILE A 1 87 ? -13.531 0.955 9.641 1.00 92.31 87 ILE A N 1
ATOM 687 C CA . ILE A 1 87 ? -12.087 0.956 9.408 1.00 92.31 87 ILE A CA 1
ATOM 688 C C . ILE A 1 87 ? -11.546 -0.464 9.558 1.00 92.31 87 ILE A C 1
ATOM 690 O O . ILE A 1 87 ? -10.849 -0.951 8.668 1.00 92.31 87 ILE A O 1
ATOM 694 N N . LEU A 1 88 ? -11.906 -1.151 10.647 1.00 90.50 88 LEU A N 1
ATOM 695 C CA . LEU A 1 88 ? -11.462 -2.525 10.902 1.00 90.50 88 LEU A CA 1
ATOM 696 C C . LEU A 1 88 ? -12.124 -3.561 9.995 1.00 90.50 88 LEU A C 1
ATOM 698 O O . LEU A 1 88 ? -11.542 -4.619 9.764 1.00 90.50 88 LEU A O 1
ATOM 702 N N . ARG A 1 89 ? -13.326 -3.282 9.484 1.00 85.94 89 ARG A N 1
ATOM 703 C CA . ARG A 1 89 ? -14.042 -4.182 8.565 1.00 85.94 89 ARG A CA 1
ATOM 704 C C . ARG A 1 89 ? -13.470 -4.208 7.155 1.00 85.94 89 ARG A C 1
ATOM 706 O O . ARG A 1 89 ? -13.851 -5.082 6.378 1.00 85.94 89 ARG A O 1
ATOM 713 N N . GLN A 1 90 ? -12.609 -3.260 6.800 1.00 84.00 90 GLN A N 1
ATOM 714 C CA . GLN A 1 90 ? -11.981 -3.272 5.491 1.00 84.00 90 GLN A CA 1
ATOM 715 C C . GLN A 1 90 ? -11.066 -4.490 5.344 1.00 84.00 90 GLN A C 1
ATOM 717 O O . GLN A 1 90 ? -10.306 -4.832 6.249 1.00 84.00 90 GLN A O 1
ATOM 722 N N . GLU A 1 91 ? -11.127 -5.138 4.180 1.00 77.31 91 GLU A N 1
ATOM 723 C CA . GLU A 1 91 ? -10.218 -6.233 3.857 1.00 77.31 91 GLU A CA 1
ATOM 724 C C . GLU A 1 91 ? -8.771 -5.740 3.913 1.00 77.31 91 GLU A C 1
ATOM 726 O O . GLU A 1 91 ? -8.383 -4.813 3.194 1.00 77.31 91 GLU A O 1
ATOM 731 N N . SER A 1 92 ? -7.951 -6.397 4.732 1.00 72.31 92 SER A N 1
ATOM 732 C CA . SER A 1 92 ? -6.545 -6.028 4.924 1.00 72.31 92 SER A CA 1
ATOM 733 C C . SER A 1 92 ? -5.736 -6.123 3.627 1.00 72.31 92 SER A C 1
ATOM 735 O O . SER A 1 92 ? -4.762 -5.401 3.473 1.00 72.31 92 SER A O 1
ATOM 737 N N . ALA A 1 93 ? -6.187 -6.926 2.655 1.00 74.25 93 ALA A N 1
ATOM 738 C CA . ALA A 1 93 ? -5.617 -6.984 1.307 1.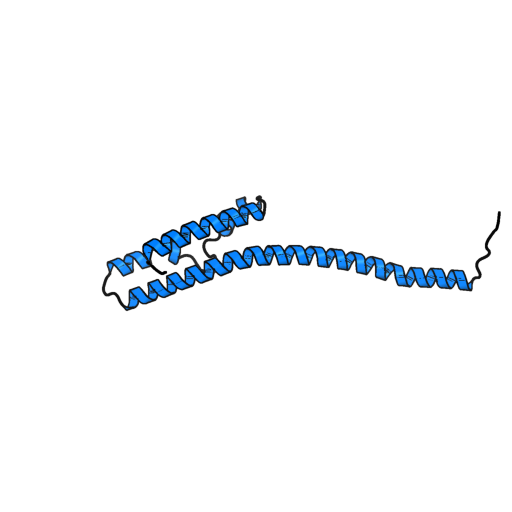00 74.25 93 ALA A CA 1
ATOM 739 C C . ALA A 1 93 ? -5.726 -5.656 0.532 1.00 74.25 93 ALA A C 1
ATOM 741 O O . ALA A 1 93 ? -4.952 -5.423 -0.390 1.00 74.25 93 ALA A O 1
ATOM 742 N N . ARG A 1 94 ? -6.680 -4.786 0.894 1.00 82.19 94 ARG A N 1
ATOM 743 C CA . ARG A 1 94 ? -6.852 -3.454 0.296 1.00 82.19 94 ARG A CA 1
ATOM 744 C C . ARG A 1 94 ? -6.375 -2.323 1.195 1.00 82.19 94 ARG A C 1
ATOM 746 O O . ARG A 1 94 ? -6.177 -1.237 0.675 1.00 82.19 94 ARG A O 1
ATOM 753 N N . ALA A 1 95 ? -6.228 -2.555 2.501 1.00 84.50 95 ALA A N 1
ATOM 754 C CA . ALA A 1 95 ? -5.570 -1.657 3.456 1.00 84.50 95 ALA A CA 1
ATOM 755 C C . ALA A 1 95 ? -5.888 -0.154 3.296 1.00 84.50 95 ALA A C 1
ATOM 757 O O . ALA A 1 95 ? -4.976 0.664 3.317 1.00 84.50 95 ALA A O 1
ATOM 758 N N . HIS A 1 96 ? -7.163 0.219 3.118 1.00 92.12 96 HIS A N 1
ATOM 759 C CA . HIS A 1 96 ? -7.564 1.623 2.906 1.00 92.12 96 HIS A CA 1
ATOM 760 C C . HIS A 1 96 ? -6.909 2.287 1.673 1.00 92.12 96 HIS A C 1
ATOM 762 O O . HIS A 1 96 ? -6.622 3.480 1.656 1.00 92.12 96 HIS A O 1
ATOM 768 N N . CYS A 1 97 ? -6.670 1.518 0.608 1.00 92.56 97 CYS A N 1
ATOM 769 C CA . CYS A 1 97 ? -6.102 2.026 -0.639 1.00 92.56 97 CYS A CA 1
ATOM 770 C C . CYS A 1 97 ? -7.070 2.985 -1.350 1.00 92.56 97 CYS A C 1
ATOM 772 O O . CYS A 1 97 ? -8.161 2.596 -1.790 1.00 92.56 97 CYS A O 1
ATOM 774 N N . LEU A 1 98 ? -6.633 4.234 -1.510 1.00 93.44 98 LEU A N 1
ATOM 775 C CA . LEU A 1 98 ? -7.362 5.278 -2.217 1.00 93.44 98 LEU A CA 1
ATOM 776 C C . LEU A 1 98 ? -7.485 4.953 -3.702 1.00 93.44 98 LEU A C 1
ATOM 778 O O . LEU A 1 98 ? -8.579 5.040 -4.237 1.00 93.44 98 LEU A O 1
ATOM 782 N N . LEU A 1 99 ? -6.420 4.462 -4.342 1.00 91.12 99 LEU A N 1
ATOM 783 C CA . LEU A 1 99 ? -6.434 4.091 -5.763 1.00 91.12 99 LEU A CA 1
ATOM 784 C C . LEU A 1 99 ? -7.418 2.946 -6.077 1.00 91.12 99 LEU A C 1
ATOM 786 O O . LEU A 1 99 ? -7.937 2.831 -7.188 1.00 91.12 99 LEU A O 1
ATOM 790 N N . CYS A 1 100 ? -7.689 2.071 -5.101 1.00 88.56 100 CYS A N 1
ATOM 791 C CA . CYS A 1 100 ? -8.724 1.042 -5.232 1.00 88.56 100 CYS A CA 1
ATOM 792 C C . CYS A 1 100 ? -10.142 1.622 -5.180 1.00 88.56 100 CYS A C 1
ATOM 794 O O . CYS A 1 100 ? -11.064 0.995 -5.699 1.00 88.56 100 CYS A O 1
ATOM 796 N N . SER A 1 101 ? -10.312 2.774 -4.534 1.00 88.75 101 SER A N 1
ATOM 797 C CA . SER A 1 101 ? -11.606 3.423 -4.311 1.00 88.75 101 SER A CA 1
ATOM 798 C C . SER A 1 101 ? -11.890 4.507 -5.353 1.00 88.75 101 SER A C 1
ATOM 800 O O . SER A 1 101 ? -13.029 4.666 -5.779 1.00 88.75 101 SER A O 1
ATOM 802 N N . ASP A 1 102 ? -10.853 5.216 -5.792 1.00 91.75 102 ASP A N 1
ATOM 803 C CA . ASP A 1 102 ? -10.905 6.285 -6.775 1.00 91.75 102 ASP A CA 1
ATOM 804 C C . ASP A 1 102 ? -9.874 6.041 -7.881 1.00 91.75 102 ASP A C 1
ATOM 806 O O . ASP A 1 102 ? -8.673 6.282 -7.745 1.00 91.75 102 ASP A O 1
ATOM 810 N N . LYS A 1 103 ? -10.382 5.566 -9.018 1.00 92.44 103 LYS A N 1
ATOM 811 C CA . LYS A 1 103 ? -9.584 5.288 -10.212 1.00 92.44 103 LYS A CA 1
ATOM 812 C C . LYS A 1 103 ? -9.117 6.543 -10.942 1.00 92.44 103 LYS A C 1
ATOM 814 O O . LYS A 1 103 ? -8.208 6.448 -11.758 1.00 92.44 103 LYS A O 1
ATOM 819 N N . THR A 1 104 ? -9.681 7.715 -10.648 1.00 93.12 104 THR A N 1
ATOM 820 C CA . THR A 1 104 ? -9.226 8.968 -11.268 1.00 93.12 104 THR A CA 1
ATOM 821 C C . THR A 1 104 ? -7.796 9.318 -10.855 1.00 93.12 104 THR A C 1
ATOM 823 O O . THR A 1 104 ? -7.068 9.929 -11.633 1.00 93.12 104 THR A O 1
ATOM 826 N N . MET A 1 105 ? -7.346 8.819 -9.698 1.00 91.62 105 MET A N 1
ATOM 827 C CA . MET A 1 105 ? -5.973 8.972 -9.219 1.00 91.62 105 MET A CA 1
ATOM 828 C C . MET A 1 105 ? -4.921 8.301 -10.117 1.00 91.62 105 MET A C 1
ATOM 830 O O . MET A 1 105 ? -3.751 8.654 -10.015 1.00 91.62 105 MET A O 1
ATOM 834 N N . GLU A 1 106 ? -5.302 7.388 -11.022 1.00 91.12 106 GLU A N 1
ATOM 835 C CA . GLU A 1 106 ? -4.381 6.813 -12.022 1.00 91.12 106 GLU A CA 1
ATOM 836 C C . GLU A 1 106 ? -3.831 7.874 -12.997 1.00 91.12 106 GLU A C 1
ATOM 838 O O . GLU A 1 106 ? -2.829 7.636 -13.665 1.00 91.12 106 GLU A O 1
ATOM 843 N N . GLN A 1 107 ? -4.470 9.048 -13.074 1.00 93.19 107 GLN A N 1
ATOM 844 C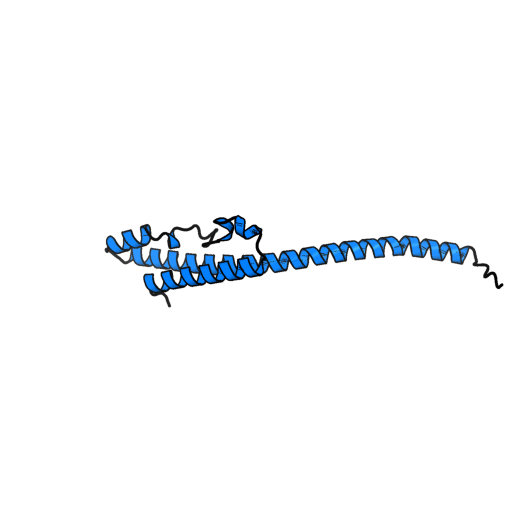 CA . GLN A 1 107 ? -4.032 10.177 -13.901 1.00 93.19 107 GLN A CA 1
ATOM 845 C C . GLN A 1 107 ? -3.007 11.079 -13.195 1.00 93.19 107 GLN A C 1
ATOM 847 O O . GLN A 1 107 ? -2.402 11.935 -13.841 1.00 93.19 107 GLN A O 1
ATOM 852 N N . ASN A 1 108 ? -2.823 10.912 -11.884 1.00 93.12 108 ASN A N 1
ATOM 853 C CA . ASN A 1 108 ? -1.924 11.740 -11.089 1.00 93.12 108 ASN A CA 1
ATOM 854 C C . ASN A 1 108 ? -0.480 11.242 -11.192 1.00 93.12 108 ASN A C 1
ATOM 856 O O . ASN A 1 108 ? -0.212 10.087 -11.529 1.00 93.12 108 ASN A O 1
ATOM 860 N N . LEU A 1 109 ? 0.470 12.110 -10.840 1.00 95.00 109 LEU A N 1
ATOM 861 C CA . LEU A 1 109 ? 1.850 11.680 -10.663 1.00 95.00 109 LEU A CA 1
ATOM 862 C C . LEU A 1 109 ? 1.933 10.709 -9.482 1.00 95.00 109 LEU A C 1
ATOM 864 O O . LEU A 1 109 ? 1.253 10.882 -8.469 1.00 95.00 109 LEU A O 1
ATOM 868 N N . LEU A 1 110 ? 2.802 9.702 -9.594 1.00 92.94 110 LEU A N 1
ATOM 869 C CA . LEU A 1 110 ? 2.972 8.689 -8.550 1.00 92.94 110 LEU A CA 1
ATOM 870 C C . LEU A 1 110 ? 3.311 9.311 -7.186 1.00 92.94 110 LEU A C 1
ATOM 872 O O . LEU A 1 110 ? 2.840 8.830 -6.159 1.00 92.94 110 LEU A O 1
ATOM 876 N N . ASP A 1 111 ? 4.076 10.404 -7.181 1.00 95.31 111 ASP A N 1
ATOM 877 C CA . ASP A 1 111 ? 4.430 11.142 -5.966 1.00 95.31 111 ASP A CA 1
ATOM 878 C C . ASP A 1 111 ? 3.194 11.748 -5.276 1.00 95.31 111 ASP A C 1
ATOM 880 O O . ASP A 1 111 ? 3.085 11.689 -4.050 1.00 95.31 111 ASP A O 1
ATOM 884 N N . ASP A 1 112 ? 2.223 12.249 -6.046 1.00 95.50 112 ASP A N 1
ATOM 885 C CA . ASP A 1 112 ? 0.970 12.806 -5.519 1.00 95.50 112 ASP A CA 1
ATOM 886 C C . ASP A 1 112 ? 0.052 11.703 -4.979 1.00 95.50 112 ASP A C 1
ATOM 888 O O . ASP A 1 112 ? -0.611 11.875 -3.950 1.00 95.50 112 ASP A O 1
ATOM 892 N N . VAL A 1 113 ? 0.032 10.545 -5.650 1.00 95.19 113 VAL A N 1
ATOM 893 C CA . VAL A 1 113 ? -0.694 9.355 -5.186 1.00 95.19 113 VAL A CA 1
ATOM 894 C C . VAL A 1 113 ? -0.097 8.851 -3.872 1.00 95.19 113 VAL A C 1
ATOM 896 O O . VAL A 1 113 ? -0.846 8.589 -2.930 1.00 95.19 113 VAL A O 1
ATOM 899 N N . GLU A 1 114 ? 1.233 8.764 -3.773 1.00 95.12 114 GLU A N 1
ATOM 900 C CA . GLU A 1 114 ? 1.934 8.373 -2.545 1.00 95.12 114 GLU A CA 1
ATOM 901 C C . GLU A 1 114 ? 1.652 9.358 -1.404 1.00 95.12 114 GLU A C 1
ATOM 903 O O . GLU A 1 114 ? 1.279 8.930 -0.311 1.00 95.12 114 GLU A O 1
ATOM 908 N N . ALA A 1 115 ? 1.768 10.666 -1.646 1.00 96.19 115 ALA A N 1
ATOM 909 C CA . ALA A 1 115 ? 1.484 11.684 -0.635 1.00 96.19 115 ALA A CA 1
ATOM 910 C C . ALA A 1 115 ? 0.035 11.600 -0.127 1.00 96.19 115 ALA A C 1
ATOM 912 O O . ALA A 1 115 ? -0.207 11.598 1.083 1.00 96.19 115 ALA A O 1
ATOM 913 N N . SER A 1 116 ? -0.924 11.459 -1.045 1.00 96.12 116 SER A N 1
ATOM 914 C CA . SER A 1 116 ? -2.346 11.329 -0.712 1.00 96.12 116 SER A CA 1
ATOM 915 C C . SER A 1 116 ? -2.629 10.055 0.086 1.00 96.12 116 SER A C 1
ATOM 917 O O . SER A 1 116 ? -3.334 10.099 1.095 1.00 96.12 116 SER A O 1
ATOM 919 N N . GLN A 1 117 ? -2.045 8.922 -0.319 1.00 96.06 117 GLN A N 1
ATOM 920 C CA . GLN A 1 117 ? -2.204 7.655 0.390 1.00 96.06 117 GLN A CA 1
ATOM 921 C C . GLN A 1 117 ? -1.583 7.707 1.789 1.00 96.06 117 GLN A C 1
ATOM 923 O O . GLN A 1 117 ? -2.196 7.228 2.740 1.00 96.06 117 GLN A O 1
ATOM 928 N N . ASN A 1 118 ? -0.394 8.296 1.936 1.00 96.50 118 ASN A N 1
ATOM 929 C CA . ASN A 1 118 ? 0.261 8.439 3.235 1.00 96.50 118 ASN A CA 1
ATOM 930 C C . ASN A 1 118 ? -0.563 9.320 4.179 1.00 96.50 118 ASN A C 1
ATOM 932 O O . ASN A 1 118 ? -0.822 8.914 5.309 1.00 96.50 118 ASN A O 1
ATOM 936 N N . SER A 1 119 ? -1.063 10.463 3.699 1.00 97.31 119 SER A N 1
ATOM 937 C CA . SER A 1 119 ? -1.936 11.337 4.492 1.00 97.31 119 SER A CA 1
ATOM 938 C C . SER A 1 119 ? -3.230 10.630 4.918 1.00 97.31 119 SER A C 1
ATOM 940 O O . SER A 1 119 ? -3.659 10.743 6.069 1.00 97.31 119 SER A O 1
ATOM 942 N N . HIS A 1 120 ? -3.829 9.839 4.024 1.00 96.19 120 HIS A N 1
ATOM 943 C CA . HIS A 1 120 ? -4.995 9.026 4.358 1.00 96.19 120 HIS A CA 1
ATOM 944 C C . HIS A 1 120 ? -4.676 7.967 5.419 1.00 96.19 120 HIS A C 1
ATOM 946 O O . HIS A 1 120 ? -5.406 7.849 6.404 1.00 96.19 120 HIS A O 1
ATOM 952 N N . ASN A 1 121 ? -3.562 7.246 5.266 1.00 95.81 121 ASN A N 1
ATOM 953 C CA . ASN A 1 121 ? -3.116 6.242 6.230 1.00 95.81 121 ASN A CA 1
ATOM 954 C C . ASN A 1 121 ? -2.884 6.855 7.617 1.00 95.81 121 ASN A C 1
ATOM 956 O O . ASN A 1 121 ? -3.355 6.301 8.606 1.00 95.81 121 ASN A O 1
ATOM 960 N N . GLU A 1 122 ? -2.213 8.006 7.701 1.00 96.44 122 GLU A N 1
ATOM 961 C CA . GLU A 1 122 ? -2.001 8.732 8.960 1.00 96.44 122 GLU A CA 1
ATOM 962 C C . GLU A 1 122 ? -3.329 9.101 9.634 1.00 96.44 122 GLU A C 1
ATOM 964 O O . GLU A 1 122 ? -3.500 8.882 10.834 1.00 96.44 122 GLU A O 1
ATOM 969 N N . GLY A 1 123 ? -4.300 9.597 8.861 1.00 96.19 123 GLY A N 1
ATOM 970 C CA . GLY A 1 123 ? -5.638 9.905 9.364 1.00 96.19 123 GLY A CA 1
ATOM 971 C C . GLY A 1 123 ? -6.354 8.675 9.924 1.00 96.19 123 GLY A C 1
ATOM 972 O O . GLY A 1 123 ? -6.900 8.725 11.027 1.00 96.19 123 GLY A O 1
ATOM 973 N N . ILE A 1 124 ? -6.316 7.553 9.200 1.00 94.81 124 ILE A N 1
ATOM 974 C CA . ILE A 1 124 ? -6.916 6.290 9.648 1.00 94.81 124 ILE A CA 1
ATOM 975 C C . ILE A 1 124 ? -6.237 5.774 10.921 1.00 94.81 124 ILE A C 1
ATOM 977 O O . ILE A 1 124 ? -6.926 5.405 11.875 1.00 94.81 124 ILE A O 1
ATOM 981 N N . LEU A 1 125 ? -4.902 5.760 10.959 1.00 94.69 125 LEU A N 1
ATOM 982 C CA . LEU A 1 125 ? -4.147 5.289 12.119 1.00 94.69 125 LEU A CA 1
ATOM 983 C C . LEU A 1 125 ? -4.435 6.138 13.353 1.00 94.69 125 LEU A C 1
ATOM 985 O O . LEU A 1 125 ? -4.694 5.574 14.410 1.00 94.69 125 LEU A O 1
ATOM 989 N N . LYS A 1 126 ? -4.511 7.463 13.211 1.00 95.12 126 LYS A N 1
ATOM 990 C CA . LYS A 1 126 ? -4.872 8.357 14.314 1.00 95.12 126 LYS A CA 1
ATOM 991 C C . LYS A 1 126 ? -6.260 8.044 14.885 1.00 95.12 126 LYS A C 1
ATOM 993 O O . LYS A 1 126 ? -6.426 7.968 16.100 1.00 95.12 126 LYS A O 1
ATOM 998 N N . VAL A 1 127 ? -7.252 7.804 14.022 1.00 94.06 127 VAL A N 1
ATOM 999 C CA . VAL A 1 127 ? -8.605 7.414 14.463 1.00 94.06 127 VAL A CA 1
ATOM 1000 C C . VAL A 1 127 ? -8.579 6.079 15.214 1.00 94.06 127 VAL A C 1
ATOM 1002 O O . VAL A 1 127 ? -9.277 5.923 16.219 1.00 94.06 127 VAL A O 1
ATOM 1005 N N . LEU A 1 128 ? -7.783 5.112 14.750 1.00 92.69 128 LEU A N 1
ATOM 1006 C CA . LEU A 1 128 ? -7.629 3.817 15.414 1.00 92.69 128 LEU A CA 1
ATOM 1007 C C . LEU A 1 128 ? -6.903 3.937 16.763 1.00 92.69 128 LEU A C 1
ATOM 1009 O O . LEU A 1 128 ? -7.344 3.324 17.736 1.00 92.69 128 LEU A O 1
ATOM 1013 N N . GLU A 1 129 ? -5.851 4.751 16.852 1.00 92.00 129 GLU A N 1
ATOM 1014 C CA . GLU A 1 129 ? -5.126 5.042 18.096 1.00 92.00 129 GLU A CA 1
ATOM 1015 C C . GLU A 1 129 ? -6.049 5.667 19.145 1.00 92.00 129 GLU A C 1
ATOM 1017 O O . GLU A 1 129 ? -6.111 5.193 20.278 1.00 92.00 129 GLU A O 1
ATOM 1022 N N . GLU A 1 130 ? -6.836 6.678 18.769 1.00 90.50 130 GLU A N 1
ATOM 1023 C CA . GLU A 1 130 ? -7.791 7.330 19.673 1.00 90.50 130 GLU A CA 1
ATOM 1024 C C . GLU A 1 130 ? -8.874 6.355 20.166 1.00 90.50 130 GLU A C 1
ATOM 1026 O O . GLU A 1 130 ? -9.266 6.378 21.338 1.00 90.50 130 GLU A O 1
ATOM 1031 N N . ARG A 1 131 ? -9.342 5.467 19.279 1.00 88.94 131 ARG A N 1
ATOM 1032 C CA . ARG A 1 131 ? -10.427 4.517 19.557 1.00 88.94 131 ARG A CA 1
ATOM 1033 C C . ARG A 1 131 ? -9.983 3.338 20.418 1.00 88.94 131 ARG A C 1
ATOM 1035 O O . ARG A 1 131 ? -10.719 2.935 21.317 1.00 88.94 131 ARG A O 1
ATOM 1042 N N . TYR A 1 132 ? -8.801 2.788 20.147 1.00 86.25 132 TYR A N 1
ATOM 1043 C CA . TYR A 1 132 ? -8.317 1.552 20.767 1.00 86.25 132 TYR A CA 1
ATOM 1044 C C . TYR A 1 132 ? -7.198 1.763 21.790 1.00 86.25 132 TYR A C 1
ATOM 1046 O O . TYR A 1 132 ? -6.902 0.838 22.543 1.00 86.25 132 TYR A O 1
ATOM 1054 N N . LYS A 1 133 ? -6.624 2.971 21.871 1.00 80.62 133 LYS A N 1
ATOM 1055 C CA . LYS A 1 133 ? -5.574 3.365 22.828 1.00 80.62 133 LYS A CA 1
ATOM 1056 C C . LYS A 1 133 ? -4.366 2.422 22.834 1.00 80.62 133 LYS A C 1
ATOM 1058 O O . LYS A 1 133 ? -3.789 2.160 23.888 1.00 80.62 133 LYS A O 1
ATOM 1063 N N . ILE A 1 134 ? -4.009 1.892 21.667 1.00 67.00 134 ILE A N 1
ATOM 1064 C CA . ILE A 1 134 ? -2.809 1.072 21.487 1.00 67.00 134 ILE A CA 1
ATOM 1065 C C . ILE A 1 134 ? -1.631 2.032 21.291 1.00 67.00 134 ILE A C 1
ATOM 1067 O O . ILE A 1 134 ? -1.670 2.829 20.357 1.00 67.00 134 ILE A O 1
ATOM 1071 N N . SER A 1 135 ? -0.624 1.975 22.173 1.00 53.50 135 SER A N 1
ATOM 1072 C CA . SER A 1 135 ? 0.672 2.654 21.990 1.00 53.50 135 SER A CA 1
ATOM 1073 C C . SER A 1 135 ? 1.719 1.691 21.453 1.00 53.50 135 SER A C 1
ATOM 1075 O O . SER A 1 135 ? 1.859 0.622 22.096 1.00 53.50 135 SER A O 1
#

Secondary structure (DSSP, 8-state):
-------HHHHHHHHHHHHHHHHHHHHHHHHHHHHHHHHHHHHHHHHHHHHHHHHHHHHHHHHHHHHHHHHH---HHHHHHHHT-TTTTS-TTTTT-HHHH-GGGGGS-HHHHHHHHHHHHHHHHHHHHHHH---